Protein AF-A0A4U5M7N4-F1 (afdb_monomer_lite)

Foldseek 3Di:
DDPLLVVQLVLLCVVAPCAEPCNVVSLVSSLVSSFKDKQPDPRDPCVSWADPVVVVVSVVCVVVVVCVVPIDIDGTPDDDRDDSVRSVVVCCVVDVRVVRRVVNVVVVVVVCCVVVVPDDDDDPPVVVVVVVVVVVCVVVVNDDPPVVVPVVVVVVVVVVPPPPPPDDDPPDPDDD

Sequence (176 aa):
MGVNSELRLQCLLAKFKPAGIFAKIAYFGIRDGMNVITEGEDHSSYAYFLSPEDYATFLERQKTGEAASNPRTYSPSYKIRPNIEMIRAKLETYYNLELVHEREMKSQRQIIEQKWGGKRWELPEKYKKRIEEMEKVEKLGGGDRSVFQEEEREDQQRHEEPEQKKMKPNEDANEA

Radius of gyration: 26.24 Å; chains: 1; bounding box: 66×67×52 Å

InterPro domains:
  IPR012423 Chromatin modification-related protein Eaf7/MRGBP [PF07904] (6-115)

pLDDT: mean 76.24, std 14.9, range [39.91, 92.31]

Structure (mmCIF, N/CA/C/O backbone):
data_AF-A0A4U5M7N4-F1
#
_entry.id   AF-A0A4U5M7N4-F1
#
loop_
_atom_site.group_PDB
_atom_site.id
_atom_site.type_symbol
_atom_site.label_atom_id
_atom_site.label_alt_id
_atom_site.label_comp_id
_atom_site.label_asym_id
_atom_site.label_entity_id
_atom_site.label_seq_id
_atom_site.pdbx_PDB_ins_code
_atom_site.Cartn_x
_atom_site.Cartn_y
_atom_site.Cartn_z
_atom_site.occupancy
_atom_site.B_iso_or_equiv
_atom_site.auth_seq_id
_atom_site.auth_comp_id
_atom_site.auth_asym_id
_atom_site.auth_atom_id
_atom_site.pdbx_PDB_model_num
ATOM 1 N N . MET A 1 1 ? -9.773 -16.695 4.128 1.00 54.81 1 MET A N 1
ATOM 2 C CA . MET A 1 1 ? -9.630 -15.338 4.708 1.00 54.81 1 MET A CA 1
ATOM 3 C C . MET A 1 1 ? -10.961 -14.976 5.344 1.00 54.81 1 MET A C 1
ATOM 5 O O . MET A 1 1 ? -11.980 -15.336 4.772 1.00 54.81 1 MET A O 1
ATOM 9 N N . GLY A 1 2 ? -10.971 -14.368 6.531 1.00 63.88 2 GLY A N 1
ATOM 10 C CA . GLY A 1 2 ? -12.221 -13.906 7.149 1.00 63.88 2 GLY A CA 1
ATOM 11 C C . GLY A 1 2 ? -12.815 -12.722 6.376 1.00 63.88 2 GLY A C 1
ATOM 12 O O . GLY A 1 2 ? -12.076 -12.013 5.691 1.00 63.88 2 GLY A O 1
ATOM 13 N N . VAL A 1 3 ? -14.124 -12.488 6.503 1.00 73.69 3 VAL A N 1
ATOM 14 C CA . VAL A 1 3 ? -14.856 -11.432 5.770 1.00 73.69 3 VAL A CA 1
ATOM 15 C C . VAL A 1 3 ? -14.193 -10.055 5.940 1.00 73.69 3 VAL A C 1
ATOM 17 O O . VAL A 1 3 ? -13.957 -9.353 4.960 1.00 73.69 3 VAL A O 1
ATOM 20 N N . ASN A 1 4 ? -13.754 -9.723 7.158 1.00 80.62 4 ASN A N 1
ATOM 21 C CA . ASN A 1 4 ? -13.118 -8.433 7.454 1.00 80.62 4 ASN A CA 1
ATOM 22 C C . ASN A 1 4 ? -11.717 -8.295 6.833 1.00 80.62 4 ASN A C 1
ATOM 24 O O . ASN A 1 4 ? -11.346 -7.212 6.391 1.00 80.62 4 ASN A O 1
ATOM 28 N N . SER A 1 5 ? -10.941 -9.386 6.757 1.00 84.06 5 SER A N 1
ATOM 29 C CA . SER A 1 5 ? -9.622 -9.353 6.101 1.00 84.06 5 SER A CA 1
ATOM 30 C C . SER A 1 5 ? -9.735 -9.168 4.587 1.00 84.06 5 SER A C 1
ATOM 32 O O . SER A 1 5 ? -8.873 -8.540 3.982 1.00 84.06 5 SER A O 1
ATOM 34 N N . GLU A 1 6 ? -10.810 -9.671 3.977 1.00 87.31 6 GLU A N 1
A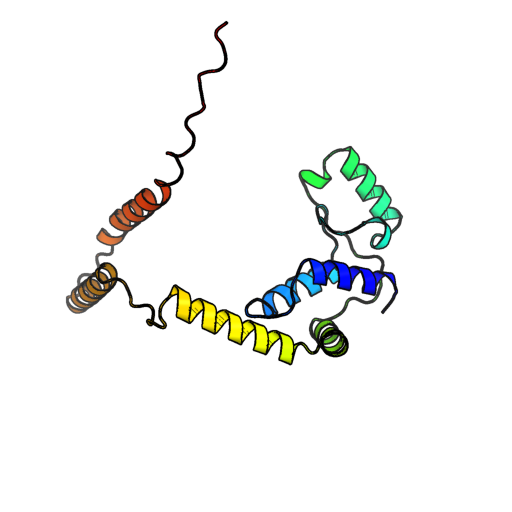TOM 35 C CA . GLU A 1 6 ? -11.035 -9.501 2.542 1.00 87.31 6 GLU A CA 1
ATOM 36 C C . GLU A 1 6 ? -11.435 -8.073 2.189 1.00 87.31 6 GLU A C 1
ATOM 38 O O . GLU A 1 6 ? -10.864 -7.478 1.278 1.00 87.31 6 GLU A O 1
ATOM 43 N N . LEU A 1 7 ? -12.373 -7.508 2.954 1.00 87.94 7 LEU A N 1
ATOM 44 C CA . LEU A 1 7 ? -12.796 -6.122 2.789 1.00 87.94 7 LEU A CA 1
ATOM 45 C C . LEU A 1 7 ? -11.601 -5.171 2.920 1.00 87.94 7 LEU A C 1
ATOM 47 O O . LEU A 1 7 ? -11.415 -4.279 2.097 1.00 87.94 7 LEU A O 1
ATOM 51 N N . ARG A 1 8 ? -10.742 -5.410 3.917 1.00 87.62 8 ARG A N 1
ATOM 52 C CA . ARG A 1 8 ? -9.524 -4.624 4.119 1.00 87.62 8 ARG A CA 1
ATOM 53 C C . ARG A 1 8 ? -8.585 -4.700 2.918 1.00 87.62 8 ARG A C 1
ATOM 55 O O . ARG A 1 8 ? -8.085 -3.666 2.480 1.00 87.62 8 ARG A O 1
ATOM 62 N N . LEU A 1 9 ? -8.362 -5.900 2.380 1.00 89.06 9 LEU A N 1
ATOM 63 C CA . LEU A 1 9 ? -7.533 -6.081 1.193 1.00 89.06 9 LEU A CA 1
ATOM 64 C C . LEU A 1 9 ? -8.099 -5.277 0.015 1.00 89.06 9 LEU A C 1
ATOM 66 O O . LEU A 1 9 ? -7.347 -4.578 -0.652 1.00 89.06 9 LEU A O 1
ATOM 70 N N . GLN A 1 10 ? -9.415 -5.299 -0.199 1.00 88.00 10 GLN A N 1
ATOM 71 C CA . GLN A 1 10 ? -10.065 -4.516 -1.256 1.00 88.00 10 GLN A CA 1
ATOM 72 C C . GLN A 1 10 ? -9.906 -2.999 -1.060 1.00 88.00 10 GLN A C 1
ATOM 74 O O . GLN A 1 10 ? -9.554 -2.306 -2.014 1.00 88.00 10 GLN A O 1
ATOM 79 N N . CYS A 1 11 ? -10.072 -2.483 0.164 1.00 88.25 11 CYS A N 1
ATOM 80 C CA . CYS A 1 11 ? -9.810 -1.072 0.481 1.00 88.25 11 CYS A CA 1
ATOM 81 C C . CYS A 1 11 ? -8.361 -0.675 0.154 1.00 88.25 11 CYS A C 1
ATOM 83 O O . CYS A 1 11 ? -8.111 0.375 -0.440 1.00 88.25 11 CYS A O 1
ATOM 85 N N . LEU A 1 12 ? -7.395 -1.530 0.502 1.00 88.75 12 LEU A N 1
ATOM 86 C CA . LEU A 1 12 ? -5.981 -1.276 0.228 1.00 88.75 12 LEU A CA 1
ATOM 87 C C . LEU A 1 12 ? -5.652 -1.362 -1.262 1.00 88.75 12 LEU A C 1
ATOM 89 O O . LEU A 1 12 ? -4.805 -0.606 -1.717 1.00 88.75 12 LEU A O 1
ATOM 93 N N . LEU A 1 13 ? -6.329 -2.215 -2.030 1.00 88.56 13 LEU A N 1
ATOM 94 C CA . LEU A 1 13 ? -6.163 -2.288 -3.486 1.00 8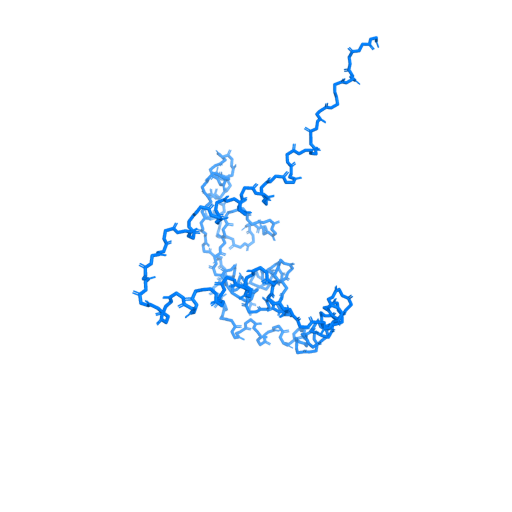8.56 13 LEU A CA 1
ATOM 95 C C . LEU A 1 13 ? -6.729 -1.067 -4.214 1.00 88.56 13 LEU A C 1
ATOM 97 O O . LEU A 1 13 ? -6.206 -0.683 -5.257 1.00 88.56 13 LEU A O 1
ATOM 101 N N . ALA A 1 14 ? -7.778 -0.446 -3.670 1.00 85.69 14 ALA A N 1
ATOM 102 C CA . ALA A 1 14 ? -8.285 0.820 -4.192 1.00 85.69 14 ALA A CA 1
ATOM 103 C C . ALA A 1 14 ? -7.272 1.960 -3.982 1.00 85.69 14 ALA A C 1
ATOM 105 O O . ALA A 1 14 ? -7.115 2.811 -4.855 1.00 85.69 14 ALA A O 1
ATOM 106 N N . LYS A 1 15 ? -6.548 1.948 -2.852 1.00 85.94 15 LYS A N 1
ATOM 107 C CA . LYS A 1 15 ? -5.493 2.925 -2.540 1.00 85.94 15 LYS A CA 1
ATOM 108 C C . LYS A 1 15 ? -4.193 2.653 -3.299 1.00 85.94 15 LYS A C 1
ATOM 110 O O . LYS A 1 15 ? -3.566 3.566 -3.830 1.00 85.94 15 LYS A O 1
ATOM 115 N N . PHE A 1 16 ? -3.770 1.396 -3.326 1.00 86.94 16 PHE A N 1
ATOM 116 C CA . PHE A 1 16 ? -2.507 0.951 -3.892 1.00 86.94 16 PHE A CA 1
ATOM 117 C C . PHE A 1 16 ? -2.775 0.083 -5.111 1.00 86.94 16 PHE A C 1
ATOM 119 O O . PHE A 1 16 ? -3.233 -1.050 -4.997 1.00 86.94 16 PHE A O 1
ATOM 126 N N . LYS A 1 17 ? -2.424 0.596 -6.288 1.00 84.69 17 LYS A N 1
ATOM 127 C CA . LYS A 1 17 ? -2.525 -0.149 -7.540 1.00 84.69 17 LYS A CA 1
ATOM 128 C C . LYS A 1 17 ? -1.378 -1.172 -7.638 1.00 84.69 17 LYS A C 1
ATOM 130 O O . LYS A 1 17 ? -0.231 -0.761 -7.812 1.00 84.69 17 LYS A O 1
ATOM 135 N N . PRO A 1 18 ? -1.639 -2.493 -7.582 1.00 82.88 18 PRO A N 1
ATOM 136 C CA . PRO A 1 18 ? -0.592 -3.524 -7.535 1.00 82.88 18 PRO A CA 1
ATOM 137 C C . PRO A 1 18 ? -0.019 -3.882 -8.925 1.00 82.88 18 PRO A C 1
ATOM 139 O O . PRO A 1 18 ? 0.476 -4.991 -9.128 1.00 82.88 18 PRO A O 1
ATOM 142 N N . ALA A 1 19 ? -0.100 -2.964 -9.894 1.00 83.31 19 ALA A N 1
ATOM 143 C CA . ALA A 1 19 ? 0.314 -3.155 -11.284 1.00 83.31 19 ALA A CA 1
ATOM 144 C C . ALA A 1 19 ? 1.218 -2.005 -11.774 1.00 83.31 19 ALA A C 1
ATOM 146 O O . ALA A 1 19 ? 1.323 -0.958 -11.132 1.00 83.31 19 ALA A O 1
ATOM 147 N N . GLY A 1 20 ? 1.916 -2.237 -12.890 1.00 79.69 20 GLY A N 1
ATOM 148 C CA . GLY A 1 20 ? 2.837 -1.268 -13.495 1.00 79.69 20 GLY A CA 1
ATOM 149 C C . GLY A 1 20 ? 4.201 -1.146 -12.798 1.00 79.69 20 GLY A C 1
ATOM 150 O O . GLY A 1 20 ? 4.635 -2.046 -12.076 1.00 79.69 20 GLY A O 1
ATOM 151 N N . ILE A 1 21 ? 4.900 -0.027 -13.032 1.00 78.94 21 ILE A N 1
ATOM 152 C CA . ILE A 1 21 ? 6.273 0.223 -12.534 1.00 78.94 21 ILE A CA 1
ATOM 153 C C . ILE A 1 21 ? 6.349 0.184 -11.003 1.00 78.94 21 ILE A C 1
ATOM 155 O O . ILE A 1 21 ? 7.299 -0.358 -10.438 1.00 78.94 21 ILE A O 1
ATOM 159 N N . PHE A 1 22 ? 5.339 0.725 -10.321 1.00 81.62 22 PHE A N 1
ATOM 160 C CA . PHE A 1 22 ? 5.328 0.839 -8.861 1.00 81.62 22 PHE A CA 1
ATOM 161 C C . PHE A 1 22 ? 4.725 -0.377 -8.153 1.00 81.62 22 PHE A C 1
ATOM 163 O O . PHE A 1 22 ? 4.560 -0.343 -6.934 1.00 81.62 22 PHE A O 1
ATOM 170 N N . ALA A 1 23 ? 4.454 -1.469 -8.878 1.00 84.25 23 ALA A N 1
ATOM 171 C CA . ALA A 1 23 ? 3.810 -2.658 -8.326 1.00 84.25 23 ALA A CA 1
ATOM 172 C C . ALA A 1 23 ? 4.514 -3.165 -7.057 1.00 84.25 23 ALA A C 1
ATOM 174 O O . ALA A 1 23 ? 3.865 -3.396 -6.044 1.00 84.25 23 ALA A O 1
ATOM 175 N N . LYS A 1 24 ? 5.851 -3.266 -7.065 1.00 85.62 24 LYS A N 1
ATOM 176 C CA . LYS A 1 24 ? 6.622 -3.746 -5.902 1.00 85.62 24 LYS A CA 1
ATOM 177 C C . LYS A 1 24 ? 6.425 -2.876 -4.657 1.00 85.62 24 LYS A C 1
ATOM 179 O O . LYS A 1 24 ? 6.247 -3.414 -3.572 1.00 85.62 24 LYS A O 1
ATOM 184 N N . ILE A 1 25 ? 6.424 -1.552 -4.815 1.00 88.19 25 ILE A N 1
ATOM 185 C CA . ILE A 1 25 ? 6.214 -0.609 -3.705 1.00 88.19 25 ILE A CA 1
ATOM 186 C C . ILE A 1 25 ? 4.769 -0.703 -3.208 1.00 88.19 25 ILE A C 1
ATOM 188 O O . ILE A 1 25 ? 4.533 -0.749 -2.003 1.00 88.19 25 ILE A O 1
ATOM 192 N N . ALA A 1 26 ? 3.812 -0.824 -4.131 1.00 88.81 26 ALA A N 1
ATOM 193 C CA . ALA A 1 26 ? 2.410 -1.035 -3.793 1.00 88.81 26 ALA A CA 1
ATOM 194 C C . ALA A 1 26 ? 2.207 -2.315 -2.962 1.00 88.81 26 ALA A C 1
ATOM 196 O O . ALA A 1 26 ? 1.481 -2.282 -1.973 1.00 88.81 26 ALA A O 1
ATOM 197 N N . TYR A 1 27 ? 2.895 -3.418 -3.285 1.00 89.94 27 TYR A N 1
ATOM 198 C CA . TYR A 1 27 ? 2.825 -4.652 -2.492 1.00 89.94 27 TYR A CA 1
ATOM 199 C C . TYR A 1 27 ? 3.306 -4.477 -1.050 1.00 89.94 27 TYR A C 1
ATOM 201 O O . TYR A 1 27 ? 2.683 -5.033 -0.145 1.00 89.94 27 TYR A O 1
ATOM 209 N N . PHE A 1 28 ? 4.375 -3.707 -0.821 1.00 90.44 28 PHE A N 1
ATOM 210 C CA . PHE A 1 28 ? 4.821 -3.392 0.538 1.00 90.44 28 PHE A CA 1
ATOM 211 C C . PHE A 1 28 ? 3.760 -2.590 1.294 1.00 90.44 28 PHE A C 1
ATOM 213 O O . PHE A 1 28 ? 3.370 -2.992 2.387 1.00 90.44 28 PHE A O 1
ATOM 220 N N . GLY A 1 29 ? 3.203 -1.546 0.670 1.00 89.25 29 GLY A N 1
ATOM 221 C CA . GLY A 1 29 ? 2.132 -0.744 1.270 1.00 89.25 29 GLY A CA 1
ATOM 222 C C . GLY A 1 29 ? 0.884 -1.563 1.618 1.00 89.25 29 GLY A C 1
ATOM 223 O O . GLY A 1 29 ? 0.325 -1.412 2.703 1.00 89.25 29 GLY A O 1
ATOM 224 N N . ILE A 1 30 ? 0.476 -2.488 0.742 1.00 90.81 30 ILE A N 1
ATOM 225 C CA . ILE A 1 30 ? -0.665 -3.379 0.999 1.00 90.81 30 ILE A CA 1
ATOM 226 C C . ILE A 1 30 ? -0.346 -4.347 2.141 1.00 90.81 30 ILE A C 1
ATOM 228 O O . ILE A 1 30 ? -1.164 -4.522 3.040 1.00 90.81 30 ILE A O 1
ATOM 232 N N . ARG A 1 31 ? 0.831 -4.983 2.129 1.00 92.31 31 ARG A N 1
ATOM 233 C CA . ARG A 1 31 ? 1.242 -5.917 3.185 1.00 92.31 31 ARG A CA 1
ATOM 234 C C . ARG A 1 31 ? 1.257 -5.226 4.547 1.00 92.31 31 ARG A C 1
ATOM 236 O O . ARG A 1 31 ? 0.708 -5.767 5.504 1.00 92.31 31 ARG A O 1
ATOM 243 N N . ASP A 1 32 ? 1.853 -4.045 4.632 1.00 90.75 32 ASP A N 1
ATOM 244 C CA . ASP A 1 32 ? 1.965 -3.318 5.893 1.00 90.75 32 ASP A CA 1
ATOM 245 C C . ASP A 1 32 ? 0.589 -2.824 6.362 1.00 90.75 32 ASP A C 1
ATOM 247 O O . ASP A 1 32 ? 0.232 -3.045 7.519 1.00 90.75 32 ASP A O 1
ATOM 251 N N . GLY A 1 33 ? -0.255 -2.317 5.455 1.00 89.00 33 GLY A N 1
ATOM 252 C CA . GLY A 1 33 ? -1.639 -1.928 5.761 1.00 89.00 33 GLY A CA 1
ATOM 253 C C . GLY A 1 33 ? -2.573 -3.093 6.131 1.00 89.00 33 GLY A C 1
ATOM 254 O O . GLY A 1 33 ? -3.615 -2.884 6.759 1.00 89.00 33 GLY A O 1
ATOM 255 N N . MET A 1 34 ? -2.223 -4.329 5.754 1.00 89.81 34 MET A N 1
ATOM 256 C CA . MET A 1 34 ? -2.890 -5.561 6.207 1.00 89.81 34 MET A CA 1
ATOM 257 C C . MET A 1 34 ? -2.389 -6.037 7.581 1.00 89.81 34 MET A C 1
ATOM 259 O O . MET A 1 34 ? -3.013 -6.887 8.218 1.00 89.81 34 MET A O 1
ATOM 263 N N . ASN A 1 35 ? -1.249 -5.535 8.049 1.00 89.69 35 ASN A N 1
ATOM 264 C CA . ASN A 1 35 ? -0.670 -5.934 9.330 1.00 89.69 35 ASN A CA 1
ATOM 265 C C . ASN A 1 35 ? -0.890 -4.896 10.424 1.00 89.69 35 ASN A C 1
ATOM 267 O O . ASN A 1 35 ? -0.952 -5.265 11.596 1.00 89.69 35 ASN A O 1
ATOM 271 N N . VAL A 1 36 ? -1.030 -3.631 10.038 1.00 89.81 36 VAL A N 1
ATOM 272 C CA . VAL A 1 36 ? -1.131 -2.487 10.936 1.00 89.81 36 VAL A CA 1
ATOM 273 C C . VAL A 1 36 ? -2.205 -1.534 10.422 1.00 89.81 36 VAL A C 1
ATOM 275 O O . VAL A 1 36 ? -2.337 -1.318 9.219 1.00 89.81 36 VAL A O 1
ATOM 278 N N . ILE A 1 37 ? -2.975 -0.963 11.346 1.00 88.50 37 ILE A N 1
ATOM 279 C CA . ILE A 1 37 ? -3.922 0.119 11.065 1.00 88.50 37 ILE A CA 1
ATOM 280 C C . ILE A 1 37 ? -3.396 1.373 11.745 1.00 88.50 37 ILE A C 1
ATOM 282 O O . ILE A 1 37 ? -3.261 1.406 12.966 1.00 88.50 37 ILE A O 1
ATOM 286 N N . THR A 1 38 ? -3.081 2.390 10.958 1.00 87.88 38 THR A N 1
ATOM 287 C CA . THR A 1 38 ? -2.635 3.697 11.450 1.00 87.88 38 THR A CA 1
ATOM 288 C C . THR A 1 38 ? -3.813 4.660 11.527 1.00 87.88 38 THR A C 1
ATOM 290 O O . THR A 1 38 ? -4.664 4.671 10.636 1.00 87.88 38 THR A O 1
ATOM 293 N N . GLU A 1 39 ? -3.857 5.487 12.570 1.00 86.31 39 GLU A N 1
ATOM 294 C CA . GLU A 1 39 ? -4.772 6.632 12.632 1.00 86.31 39 GLU A CA 1
ATOM 295 C C . GLU A 1 39 ? -4.501 7.588 11.456 1.00 86.31 39 GLU A C 1
ATOM 297 O O . GLU A 1 39 ? -3.349 7.821 11.094 1.00 86.31 39 GLU A O 1
ATOM 302 N N . GLY A 1 40 ? -5.562 8.117 10.840 1.00 80.25 40 GLY A N 1
ATOM 303 C CA . GLY A 1 40 ? -5.460 9.005 9.674 1.00 80.25 40 GLY A CA 1
ATOM 304 C C . GLY A 1 40 ? -5.495 8.304 8.309 1.00 80.25 40 GLY A C 1
ATOM 305 O O . GLY A 1 40 ? -5.223 8.933 7.294 1.00 80.25 40 GLY A O 1
ATOM 306 N N . GLU A 1 41 ? -5.837 7.014 8.234 1.00 78.81 41 GLU A N 1
ATOM 307 C CA . GLU A 1 41 ? -6.159 6.378 6.952 1.00 78.81 41 GLU A CA 1
ATOM 308 C C . GLU A 1 41 ? -7.527 6.821 6.401 1.00 78.81 41 GLU A C 1
ATOM 310 O O . GLU A 1 41 ? -8.560 6.611 7.037 1.00 78.81 41 GLU A O 1
ATOM 315 N N . ASP A 1 42 ? -7.536 7.329 5.165 1.00 67.62 42 ASP A N 1
ATOM 316 C CA . ASP A 1 42 ? -8.707 7.928 4.499 1.00 67.62 42 ASP A CA 1
ATOM 317 C C . ASP A 1 42 ? -9.806 6.945 4.038 1.00 67.62 42 ASP A C 1
ATOM 319 O O . ASP A 1 42 ? -10.872 7.368 3.588 1.00 67.62 42 ASP A O 1
ATOM 323 N N . HIS A 1 43 ? -9.578 5.626 4.089 1.00 60.03 43 HIS A N 1
ATOM 324 C CA . HIS A 1 43 ? -10.439 4.635 3.406 1.00 60.03 43 HIS A CA 1
ATOM 325 C C . HIS A 1 43 ? -10.892 3.471 4.291 1.00 60.03 43 HIS A C 1
ATOM 327 O O . HIS A 1 43 ? -11.291 2.411 3.802 1.00 60.03 43 HIS A O 1
ATOM 333 N N . SER A 1 44 ? -10.830 3.665 5.605 1.00 61.97 44 SER A N 1
ATOM 334 C CA . SER A 1 44 ? -10.926 2.581 6.571 1.00 61.97 44 SER A CA 1
ATOM 335 C C . SER A 1 44 ? -11.946 2.927 7.642 1.00 61.97 44 SER A C 1
ATOM 337 O O . SER A 1 44 ? -11.678 3.712 8.545 1.00 61.97 44 SER A O 1
ATOM 339 N N . SER A 1 45 ? -13.123 2.309 7.591 1.00 75.25 45 SER A N 1
ATOM 340 C CA . SER A 1 45 ? -14.033 2.331 8.735 1.00 75.25 45 SER A CA 1
ATOM 341 C C . SER A 1 45 ? -13.417 1.500 9.868 1.00 75.25 45 SER A C 1
ATOM 343 O O . SER A 1 45 ? -13.545 0.275 9.892 1.00 75.25 45 SER A O 1
ATOM 345 N N . TYR A 1 46 ? -12.729 2.174 10.798 1.00 83.25 46 TYR A N 1
ATOM 346 C CA . TYR A 1 46 ? -11.990 1.568 11.917 1.00 83.25 46 TYR A CA 1
ATOM 347 C C . TYR A 1 46 ? -12.824 0.560 12.724 1.00 83.25 46 TYR A C 1
ATOM 349 O O . TYR A 1 46 ? -12.289 -0.449 13.176 1.00 83.25 46 TYR A O 1
ATOM 357 N N . ALA A 1 47 ? -14.142 0.768 12.812 1.00 84.12 47 ALA A N 1
ATOM 358 C CA . ALA A 1 47 ? -15.086 -0.122 13.488 1.00 84.12 47 ALA A CA 1
ATOM 359 C C . ALA A 1 47 ? -15.061 -1.580 12.983 1.00 84.12 47 ALA A C 1
ATOM 361 O O . ALA A 1 47 ? -15.301 -2.499 13.759 1.00 84.12 47 ALA A O 1
ATOM 362 N N . TYR A 1 48 ? -14.766 -1.819 11.699 1.00 84.12 48 TYR A N 1
ATOM 363 C CA . TYR A 1 48 ? -14.736 -3.182 11.145 1.00 84.12 48 TYR A CA 1
ATOM 364 C C . TYR A 1 48 ? -13.417 -3.914 11.398 1.00 84.12 48 TYR A C 1
ATOM 366 O O . TYR A 1 48 ? -13.356 -5.145 11.311 1.00 84.12 48 TYR A O 1
ATOM 374 N N . PHE A 1 49 ? -12.347 -3.166 11.661 1.00 87.06 49 PHE A N 1
ATOM 375 C CA . PHE A 1 49 ? -10.989 -3.700 11.656 1.00 87.06 49 PHE A CA 1
ATOM 376 C C . PHE A 1 49 ? -10.301 -3.628 13.013 1.00 87.06 49 PHE A C 1
ATOM 378 O O . PHE A 1 49 ? -9.334 -4.355 13.208 1.00 87.06 49 PHE A O 1
ATOM 385 N N . LEU A 1 50 ? -10.776 -2.800 13.940 1.00 88.94 50 LEU A N 1
ATOM 386 C CA . LEU A 1 50 ? -10.263 -2.735 15.305 1.00 88.94 50 LEU A CA 1
ATOM 387 C C . LEU A 1 50 ? -11.027 -3.679 16.235 1.00 88.94 50 LEU A C 1
ATOM 389 O O . LEU A 1 50 ? -12.140 -4.118 15.939 1.00 88.94 50 LEU A O 1
ATOM 393 N N . SER A 1 51 ? -10.402 -4.014 17.363 1.00 89.12 51 SER A N 1
ATOM 394 C CA . SER A 1 51 ? -11.123 -4.607 18.487 1.00 89.12 51 SER A CA 1
ATOM 395 C C . SER A 1 51 ? -12.088 -3.566 19.088 1.00 89.12 51 SER A C 1
ATOM 397 O O . SER A 1 51 ? -11.860 -2.365 18.923 1.00 89.12 51 SER A O 1
ATOM 399 N N . PRO A 1 52 ? -13.157 -3.973 19.796 1.00 89.69 52 PRO A N 1
ATOM 400 C CA . PRO A 1 52 ? -14.059 -3.021 20.451 1.00 89.69 52 PRO A CA 1
ATOM 401 C C . PRO A 1 52 ? -13.340 -2.087 21.440 1.00 89.69 52 PRO A C 1
ATOM 403 O O . PRO A 1 52 ? -13.684 -0.912 21.541 1.00 89.69 52 PRO A O 1
ATOM 406 N N . GLU A 1 53 ? -12.316 -2.597 22.127 1.00 90.12 53 GLU A N 1
ATOM 407 C CA . GLU A 1 53 ? -11.496 -1.862 23.100 1.00 90.12 53 GLU A CA 1
ATOM 408 C C . GLU A 1 53 ? -10.608 -0.809 22.415 1.00 90.12 53 GLU A C 1
ATOM 410 O O . GLU A 1 53 ? -10.593 0.364 22.803 1.00 90.12 53 GLU A O 1
ATOM 415 N N . ASP A 1 54 ? -9.917 -1.201 21.340 1.00 89.75 54 ASP A N 1
ATOM 416 C CA . ASP A 1 54 ? -9.094 -0.284 20.545 1.00 89.75 54 ASP A CA 1
ATOM 417 C C . ASP A 1 54 ? -9.957 0.758 19.829 1.00 89.75 54 ASP A C 1
ATOM 419 O O . ASP A 1 54 ? -9.570 1.919 19.721 1.00 89.75 54 ASP A O 1
ATOM 423 N N . TYR A 1 55 ? -11.151 0.370 19.374 1.00 90.31 55 TYR A N 1
ATOM 424 C CA . TYR A 1 55 ? -12.088 1.283 18.732 1.00 90.31 55 TYR A CA 1
ATOM 425 C C . TYR A 1 55 ? -12.619 2.342 19.705 1.00 90.31 55 TYR A C 1
ATOM 427 O O . TYR A 1 55 ? -12.684 3.517 19.347 1.00 90.31 55 TYR A O 1
ATOM 435 N N . ALA A 1 56 ? -12.936 1.963 20.947 1.00 89.75 56 ALA A N 1
ATOM 436 C CA . ALA A 1 56 ? -13.303 2.925 21.985 1.00 89.75 56 ALA A CA 1
ATOM 437 C C . ALA A 1 56 ? -12.156 3.912 22.258 1.00 89.75 56 ALA A C 1
ATOM 439 O O . ALA A 1 56 ? -12.376 5.120 22.315 1.00 89.75 56 ALA A O 1
ATOM 440 N N . THR A 1 57 ? -10.920 3.408 22.332 1.00 90.12 57 THR A N 1
ATOM 441 C CA . THR A 1 57 ? -9.721 4.241 22.511 1.00 90.12 57 THR A CA 1
ATOM 442 C C . THR A 1 57 ? -9.521 5.211 21.343 1.00 90.12 57 THR A C 1
ATOM 444 O O . THR A 1 57 ? -9.230 6.387 21.555 1.00 90.12 57 THR A O 1
ATOM 447 N N . PHE A 1 58 ? -9.714 4.740 20.110 1.00 88.06 58 PHE A N 1
ATOM 448 C CA . PHE A 1 58 ? -9.648 5.565 18.907 1.00 88.06 58 PHE A CA 1
ATOM 449 C C . PHE A 1 58 ? -10.695 6.687 18.923 1.00 88.06 58 PHE A C 1
ATOM 451 O O . PHE A 1 58 ? -10.363 7.834 18.634 1.00 88.06 58 PHE A O 1
ATOM 458 N N . LEU A 1 59 ? -11.943 6.387 19.299 1.00 88.56 59 LEU A N 1
ATOM 459 C CA . LEU A 1 59 ? -13.007 7.392 19.384 1.00 88.56 59 LEU A CA 1
ATOM 460 C C . LEU A 1 59 ? -12.698 8.478 20.418 1.00 88.56 59 LEU A C 1
ATOM 462 O O . LEU A 1 59 ? -12.929 9.656 20.149 1.00 88.56 59 LEU A O 1
ATOM 466 N N . GLU A 1 60 ? -12.159 8.106 21.578 1.00 90.25 60 GLU A N 1
ATOM 467 C CA . GLU A 1 60 ? -11.736 9.081 22.588 1.00 90.25 60 GLU A CA 1
ATOM 468 C C . GLU A 1 60 ? -10.611 9.979 22.055 1.00 90.25 60 GLU A C 1
ATOM 470 O O . GLU A 1 60 ? -10.719 11.201 22.129 1.00 90.25 60 GLU A O 1
ATOM 475 N N . ARG A 1 61 ? -9.595 9.398 21.402 1.00 88.62 61 ARG A N 1
ATOM 476 C CA . ARG A 1 61 ? -8.478 10.142 20.783 1.00 88.62 61 ARG A CA 1
ATOM 477 C C . ARG A 1 61 ? -8.910 11.038 19.626 1.00 88.62 61 ARG A C 1
ATOM 479 O O . ARG A 1 61 ? -8.301 12.082 19.385 1.00 88.62 61 ARG A O 1
ATOM 486 N N . GLN A 1 62 ? -9.946 10.636 18.895 1.00 86.19 62 GLN A N 1
ATOM 487 C CA . GLN A 1 62 ? -10.525 11.443 17.829 1.00 86.19 62 GLN A CA 1
ATOM 488 C C . GLN A 1 62 ? -11.224 12.682 18.401 1.00 86.19 62 GLN A C 1
ATOM 490 O O . GLN A 1 62 ? -11.079 13.766 17.841 1.00 86.19 62 GLN A O 1
ATOM 495 N N . LYS A 1 63 ? -11.929 12.550 19.534 1.00 86.94 63 LYS A N 1
ATOM 496 C CA . LYS A 1 63 ? -12.576 13.682 20.220 1.00 86.94 63 LYS A CA 1
ATOM 497 C C . LYS A 1 63 ? -11.562 14.670 20.796 1.00 86.94 63 LYS A C 1
ATOM 499 O O . LYS A 1 63 ? -11.778 15.872 20.691 1.00 86.94 63 LYS A O 1
ATOM 504 N N . THR A 1 64 ? -10.469 14.188 21.391 1.00 87.00 64 THR A N 1
ATOM 505 C CA . THR A 1 64 ? -9.402 15.051 21.936 1.00 87.00 64 THR A CA 1
ATOM 506 C C . THR A 1 64 ? -8.493 15.656 20.867 1.00 87.00 64 THR A C 1
ATOM 508 O O . THR A 1 64 ? -7.689 16.527 21.183 1.00 87.00 64 THR A O 1
ATOM 511 N N . GLY A 1 65 ? -8.596 15.224 19.606 1.00 82.12 65 GLY A N 1
ATOM 512 C CA . GLY A 1 65 ? -7.739 15.699 18.515 1.00 82.12 65 GLY A CA 1
ATOM 513 C C . GLY A 1 65 ? -6.315 15.128 18.538 1.00 82.12 65 GLY A C 1
ATOM 514 O O . GLY A 1 65 ? -5.518 15.423 17.646 1.00 82.12 65 GLY A O 1
ATOM 515 N N . GLU A 1 66 ? -5.992 14.257 19.499 1.00 83.50 66 GLU A N 1
ATOM 516 C CA . GLU A 1 66 ? -4.689 13.590 19.588 1.00 83.50 66 GLU A CA 1
ATOM 517 C C . GLU A 1 66 ? -4.406 12.714 18.368 1.00 83.50 66 GLU A C 1
ATOM 519 O O . GLU A 1 66 ? -3.259 12.620 17.939 1.00 83.50 66 GLU A O 1
ATOM 524 N N . ALA A 1 67 ? -5.445 12.119 17.774 1.00 79.31 67 ALA A N 1
ATOM 525 C CA . ALA A 1 67 ? -5.310 11.273 16.589 1.00 79.31 67 ALA A CA 1
ATOM 526 C C . ALA A 1 67 ? -4.733 12.022 15.370 1.00 79.31 67 ALA A C 1
ATOM 528 O O . ALA A 1 67 ? -4.089 11.407 14.524 1.00 79.31 67 ALA A O 1
ATOM 529 N N . ALA A 1 68 ? -4.943 13.342 15.280 1.00 79.31 68 ALA A N 1
ATOM 530 C CA . ALA A 1 68 ? -4.395 14.169 14.204 1.00 79.31 68 ALA A CA 1
ATOM 531 C C . ALA A 1 68 ? -2.964 14.648 14.501 1.00 79.31 68 ALA A C 1
ATOM 533 O O . ALA A 1 68 ? -2.157 14.784 13.586 1.00 79.31 68 ALA A O 1
ATOM 534 N N . SER A 1 69 ? -2.644 14.901 15.775 1.00 81.69 69 SER A N 1
ATOM 535 C CA . SER A 1 69 ? -1.331 15.416 16.180 1.00 81.69 69 SER A CA 1
ATOM 536 C C . SER A 1 69 ? -0.287 14.315 16.381 1.00 81.69 69 SER A C 1
ATOM 538 O O . SER A 1 69 ? 0.889 14.546 16.107 1.00 81.69 69 SER A O 1
ATOM 540 N N . ASN A 1 70 ? -0.691 13.142 16.870 1.00 85.81 70 ASN A N 1
ATOM 541 C CA . ASN A 1 70 ? 0.195 12.014 17.137 1.00 85.81 70 ASN A CA 1
ATOM 542 C C . ASN A 1 70 ? -0.510 10.687 16.795 1.00 85.81 70 ASN A C 1
ATOM 544 O O . ASN A 1 70 ? -1.120 10.068 17.678 1.00 85.81 70 ASN A O 1
ATOM 548 N N . PRO A 1 71 ? -0.458 10.252 15.523 1.00 84.94 71 PRO A N 1
ATOM 549 C CA . PRO A 1 71 ? -1.196 9.088 15.061 1.00 84.94 71 PRO A CA 1
ATOM 550 C C . PRO A 1 71 ? -0.649 7.798 15.679 1.00 84.94 71 PRO A C 1
ATOM 552 O O . PRO A 1 71 ? 0.540 7.483 15.595 1.00 84.94 71 PRO A O 1
ATOM 555 N N . ARG A 1 72 ? -1.544 7.017 16.282 1.00 87.88 72 ARG A N 1
ATOM 556 C CA . ARG A 1 72 ? -1.239 5.702 16.846 1.00 87.88 72 ARG A CA 1
ATOM 557 C C . ARG A 1 72 ? -1.394 4.595 15.805 1.00 87.88 72 ARG A C 1
ATOM 559 O O . ARG A 1 72 ? -2.144 4.707 14.836 1.00 87.88 72 ARG A O 1
ATOM 566 N N . THR A 1 73 ? -0.697 3.490 16.040 1.00 90.00 73 THR A N 1
ATOM 567 C CA . THR A 1 73 ? -0.854 2.247 15.289 1.00 90.00 73 THR A CA 1
ATOM 568 C C . THR A 1 73 ? -1.571 1.185 16.120 1.00 90.00 73 THR A C 1
ATOM 570 O O . THR A 1 73 ? -1.307 1.013 17.312 1.00 90.00 73 THR A O 1
ATOM 573 N N . TYR A 1 74 ? -2.485 0.464 15.478 1.00 89.62 74 TYR A N 1
ATOM 574 C CA . TYR A 1 74 ? -3.273 -0.610 16.068 1.00 89.62 74 TYR A CA 1
ATOM 575 C C . TYR A 1 74 ? -3.053 -1.923 15.326 1.00 89.62 74 TYR A C 1
ATOM 577 O O . TYR A 1 74 ? -2.760 -1.956 14.125 1.00 89.62 74 TYR A O 1
ATOM 585 N N . SER A 1 75 ? -3.256 -3.021 16.049 1.00 88.88 75 SER A N 1
ATOM 586 C CA . SER A 1 75 ? -3.307 -4.353 15.457 1.00 88.88 75 SER A CA 1
ATOM 587 C C . SER A 1 75 ? -4.719 -4.641 14.935 1.00 88.88 75 SER A C 1
ATOM 589 O O . SER A 1 75 ? -5.677 -4.527 15.696 1.00 88.88 75 SER A O 1
ATOM 591 N N . PRO A 1 76 ? -4.883 -5.062 13.669 1.00 89.00 76 PRO A N 1
ATOM 592 C CA . PRO A 1 76 ? -6.191 -5.451 13.159 1.00 89.00 76 PRO A CA 1
ATOM 593 C C . PRO A 1 76 ? -6.790 -6.655 13.895 1.00 89.00 76 PRO A C 1
ATOM 595 O O . PRO A 1 76 ? -6.069 -7.585 14.261 1.00 89.00 76 PRO A O 1
ATOM 598 N N . SER A 1 77 ? -8.116 -6.694 14.000 1.00 88.88 77 SER A N 1
ATOM 599 C CA . SER A 1 77 ? -8.903 -7.730 14.679 1.00 88.88 77 SER A CA 1
ATOM 600 C C . SER A 1 77 ? -8.849 -9.101 13.998 1.00 88.88 77 SER A C 1
ATOM 602 O O . SER A 1 77 ? -9.017 -10.136 14.644 1.00 88.88 77 SER A O 1
ATOM 604 N N . TYR A 1 78 ? -8.601 -9.146 12.686 1.00 87.50 78 TYR A N 1
ATOM 605 C CA . TYR A 1 78 ? -8.479 -10.406 11.958 1.00 87.50 78 TYR A CA 1
ATOM 606 C C . TYR A 1 78 ? -7.142 -11.104 12.252 1.00 87.50 78 TYR A C 1
ATOM 608 O O . TYR A 1 78 ? -6.082 -10.480 12.260 1.00 87.50 78 TYR A O 1
ATOM 616 N N . LYS A 1 79 ? -7.194 -12.432 12.439 1.00 83.25 79 LYS A N 1
ATOM 617 C CA . LYS A 1 79 ? -6.025 -13.270 12.776 1.00 83.25 79 LYS A CA 1
ATOM 618 C C . LYS A 1 79 ? -5.048 -13.485 11.621 1.00 83.25 79 LYS A C 1
ATOM 620 O O . LYS A 1 79 ? -3.854 -13.633 11.852 1.00 83.25 79 LYS A O 1
ATOM 625 N N . ILE A 1 80 ? -5.545 -13.576 10.387 1.00 83.00 80 ILE A N 1
ATOM 626 C CA . ILE A 1 80 ? -4.705 -13.935 9.238 1.00 83.00 80 ILE A CA 1
ATOM 627 C C . ILE A 1 80 ? -3.999 -12.682 8.727 1.00 83.00 80 ILE A C 1
ATOM 629 O O . ILE A 1 80 ? -4.642 -11.776 8.205 1.00 83.00 80 ILE A O 1
ATOM 633 N N . ARG A 1 81 ? -2.674 -12.671 8.858 1.00 85.00 81 ARG A N 1
ATOM 634 C CA . ARG A 1 81 ? -1.759 -11.619 8.404 1.00 85.00 81 ARG A CA 1
ATOM 635 C C . ARG A 1 81 ? -1.055 -12.118 7.134 1.00 85.00 81 ARG A C 1
ATOM 637 O O . ARG A 1 81 ? -0.160 -12.957 7.242 1.00 85.00 81 ARG A O 1
ATOM 644 N N . PRO A 1 82 ? -1.512 -11.739 5.928 1.00 86.62 82 PRO A N 1
ATOM 645 C CA . PRO A 1 82 ? -1.016 -12.347 4.701 1.00 86.62 82 PRO A CA 1
ATOM 646 C C . PRO A 1 82 ? 0.408 -11.880 4.370 1.00 86.62 82 PRO A C 1
ATOM 648 O O . PRO A 1 82 ? 0.757 -10.711 4.536 1.00 86.62 82 PRO A O 1
ATOM 651 N N . ASN A 1 83 ? 1.223 -12.801 3.851 1.00 90.12 83 ASN A N 1
ATOM 652 C CA . ASN A 1 83 ? 2.511 -12.458 3.250 1.00 90.12 83 ASN A CA 1
ATOM 653 C C . ASN A 1 83 ? 2.314 -11.898 1.827 1.00 90.12 83 ASN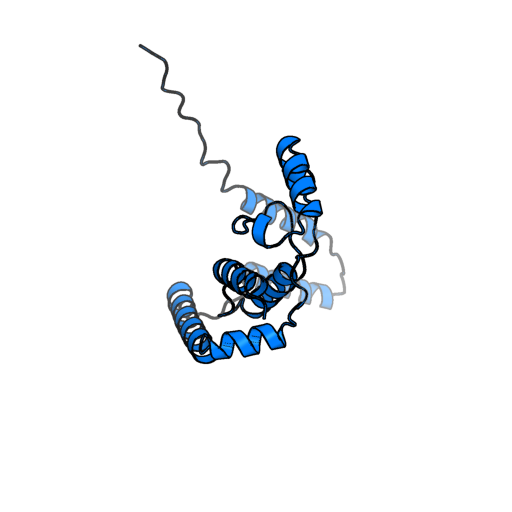 A C 1
ATOM 655 O O . ASN A 1 83 ? 1.273 -12.117 1.205 1.00 90.12 83 ASN A O 1
ATOM 659 N N . ILE A 1 84 ? 3.333 -11.231 1.282 1.00 89.81 84 ILE A N 1
ATOM 660 C CA . ILE A 1 84 ? 3.320 -10.673 -0.080 1.00 89.81 84 ILE A CA 1
ATOM 661 C C . ILE A 1 84 ? 2.980 -11.753 -1.114 1.00 89.81 84 ILE A C 1
ATOM 663 O O . ILE A 1 84 ? 2.163 -11.517 -1.997 1.00 89.81 84 ILE A O 1
ATOM 667 N N . GLU A 1 85 ? 3.540 -12.956 -0.975 1.00 90.38 85 GLU A N 1
ATOM 668 C CA . GLU A 1 85 ? 3.257 -14.080 -1.878 1.00 90.38 85 GLU A CA 1
ATOM 669 C C . GLU A 1 85 ? 1.788 -14.511 -1.834 1.00 90.38 85 GLU A C 1
ATOM 671 O O . GLU A 1 85 ? 1.187 -14.763 -2.874 1.00 90.38 85 GLU A O 1
ATOM 676 N N . MET A 1 86 ? 1.175 -14.518 -0.645 1.00 89.56 86 MET A N 1
ATOM 677 C CA . MET A 1 86 ? -0.247 -14.842 -0.493 1.00 89.56 86 MET A CA 1
ATOM 678 C C . MET A 1 86 ? -1.137 -13.772 -1.127 1.00 89.56 86 MET A C 1
ATOM 680 O O . MET A 1 86 ? -2.151 -14.099 -1.742 1.00 89.56 86 MET A O 1
ATOM 684 N N . ILE A 1 87 ? -0.763 -12.497 -0.977 1.00 89.75 87 ILE A N 1
ATOM 685 C CA . ILE A 1 87 ? -1.457 -11.372 -1.615 1.00 89.75 87 ILE A CA 1
ATOM 686 C C . ILE A 1 87 ? -1.348 -11.509 -3.134 1.00 89.75 87 ILE A C 1
ATOM 688 O O . ILE A 1 87 ? -2.359 -11.419 -3.824 1.00 89.75 87 ILE A O 1
ATOM 692 N N . ARG A 1 88 ? -0.147 -11.783 -3.653 1.00 89.12 88 ARG A N 1
ATOM 693 C CA . ARG A 1 88 ? 0.097 -11.952 -5.087 1.00 89.12 88 ARG A CA 1
ATOM 694 C C . ARG A 1 88 ? -0.702 -13.115 -5.668 1.00 89.12 88 ARG A C 1
ATOM 696 O O . ARG A 1 88 ? -1.449 -12.889 -6.609 1.00 89.12 88 ARG A O 1
ATOM 703 N N . ALA A 1 89 ? -0.608 -14.306 -5.078 1.00 89.94 89 ALA A N 1
ATOM 704 C CA . ALA A 1 89 ? -1.334 -15.489 -5.547 1.00 89.94 89 ALA A CA 1
ATOM 705 C C . ALA A 1 89 ? -2.852 -15.245 -5.589 1.00 89.94 89 ALA A C 1
ATOM 707 O O . ALA A 1 89 ? -3.553 -15.647 -6.518 1.00 89.94 89 ALA A O 1
ATOM 708 N N . LYS A 1 90 ? -3.368 -14.522 -4.591 1.00 88.56 90 LYS A N 1
ATOM 709 C CA . LYS A 1 90 ? -4.776 -14.149 -4.549 1.00 88.56 90 LYS A CA 1
ATOM 710 C C . LYS A 1 90 ? -5.151 -13.132 -5.623 1.00 88.56 90 LYS A C 1
ATOM 712 O O . LYS A 1 90 ? -6.173 -13.290 -6.284 1.00 88.56 90 LYS A O 1
ATOM 717 N N . LEU A 1 91 ? -4.333 -12.101 -5.806 1.00 87.25 91 LEU A N 1
ATOM 718 C CA . LEU A 1 91 ? -4.574 -11.098 -6.834 1.00 87.25 91 LEU A CA 1
ATOM 719 C C . LEU A 1 91 ? -4.486 -11.674 -8.233 1.00 87.25 91 LEU A C 1
ATOM 721 O O . LEU A 1 91 ? -5.282 -11.271 -9.061 1.00 87.25 91 LEU A O 1
ATOM 725 N N . GLU A 1 92 ? -3.595 -12.628 -8.468 1.00 87.25 92 GLU A N 1
ATOM 726 C CA . GLU A 1 92 ? -3.471 -13.354 -9.732 1.00 87.25 92 GLU A CA 1
ATOM 727 C C . GLU A 1 92 ? -4.724 -14.187 -10.049 1.00 87.25 92 GLU A C 1
ATOM 729 O O . GLU A 1 92 ? -5.103 -14.340 -11.207 1.00 87.25 92 GLU A O 1
ATOM 734 N N . THR A 1 93 ? -5.431 -14.647 -9.010 1.00 86.19 93 THR A N 1
ATOM 735 C CA . THR A 1 93 ? -6.731 -15.320 -9.156 1.00 86.19 93 THR A CA 1
ATOM 736 C C . THR A 1 93 ? -7.847 -14.340 -9.544 1.00 86.19 93 THR A C 1
ATOM 738 O O . THR A 1 93 ? -8.725 -14.680 -10.332 1.00 86.19 93 THR A O 1
ATOM 741 N N . TYR A 1 94 ? -7.848 -13.127 -8.981 1.00 83.50 94 TYR A N 1
ATOM 742 C CA . TYR A 1 94 ? -8.889 -12.116 -9.234 1.00 83.50 94 TYR A CA 1
ATOM 743 C C . TYR A 1 94 ? -8.665 -11.319 -10.512 1.00 83.50 94 TYR A C 1
ATOM 745 O O . TYR A 1 94 ? -9.603 -10.983 -11.233 1.00 83.50 94 TYR A O 1
ATOM 753 N N . TYR A 1 95 ? -7.409 -11.002 -10.768 1.00 79.00 95 TYR A N 1
ATOM 754 C CA . TYR A 1 95 ? -6.946 -10.174 -11.852 1.00 79.00 95 TYR A CA 1
ATOM 755 C C . TYR A 1 95 ? -5.811 -10.926 -12.512 1.00 79.00 95 TYR A C 1
ATOM 757 O O . TYR A 1 95 ? -4.848 -11.311 -11.859 1.00 79.00 95 TYR A O 1
ATOM 765 N N . ASN A 1 96 ? -5.878 -11.088 -13.826 1.00 83.94 96 ASN A N 1
ATOM 766 C CA . ASN A 1 96 ? -4.731 -11.582 -14.565 1.00 83.94 96 ASN A CA 1
ATOM 767 C C . ASN A 1 96 ? -3.650 -10.481 -14.586 1.00 83.94 96 ASN A C 1
ATOM 769 O O . ASN A 1 96 ? -3.587 -9.658 -15.503 1.00 83.94 96 ASN A O 1
ATOM 773 N N . LEU A 1 97 ? -2.881 -10.403 -13.494 1.00 80.81 97 LEU A N 1
ATOM 774 C CA . LEU A 1 97 ? -1.954 -9.314 -13.188 1.00 80.81 97 LEU A CA 1
ATOM 775 C C . LEU A 1 97 ? -0.872 -9.177 -14.254 1.00 80.81 97 LEU A C 1
ATOM 777 O O . LEU A 1 97 ? -0.455 -8.057 -14.537 1.00 80.81 97 LEU A O 1
ATOM 781 N N . GLU A 1 98 ? -0.450 -10.287 -14.858 1.00 82.25 98 GLU A N 1
ATOM 782 C CA . GLU A 1 98 ? 0.535 -10.293 -15.939 1.00 82.25 98 GLU A CA 1
ATOM 783 C C . GLU A 1 98 ? 0.019 -9.503 -17.143 1.00 82.25 98 GLU A C 1
ATOM 785 O O . GLU A 1 98 ? 0.663 -8.549 -17.581 1.00 82.25 98 GLU A O 1
ATOM 790 N N . LEU A 1 99 ? -1.207 -9.790 -17.591 1.00 84.38 99 LEU A N 1
ATOM 791 C CA . LEU A 1 99 ? -1.829 -9.064 -18.700 1.00 84.38 99 LEU A CA 1
ATOM 792 C C . LEU A 1 99 ? -2.034 -7.577 -18.389 1.00 84.38 99 LEU A C 1
ATOM 794 O O . LEU A 1 99 ? -1.871 -6.726 -19.266 1.00 84.38 99 LEU A O 1
ATOM 798 N N . VAL A 1 100 ? -2.412 -7.244 -17.151 1.00 85.19 100 VAL A N 1
ATOM 799 C CA . VAL A 1 100 ? -2.572 -5.843 -16.729 1.00 85.19 100 VAL A CA 1
ATOM 800 C C . VAL A 1 100 ? -1.221 -5.129 -16.744 1.00 85.19 100 VAL A C 1
ATOM 802 O O . VAL A 1 100 ? -1.114 -4.026 -17.280 1.00 85.19 100 VAL A O 1
ATOM 805 N N . HIS A 1 101 ? -0.182 -5.772 -16.215 1.00 83.62 101 HIS A N 1
ATOM 806 C CA . HIS A 1 101 ? 1.164 -5.220 -16.171 1.00 83.62 101 HIS A CA 1
ATOM 807 C C . HIS A 1 101 ? 1.728 -4.980 -17.576 1.00 83.62 101 HIS A C 1
ATOM 809 O O . HIS A 1 101 ? 2.246 -3.898 -17.848 1.00 83.62 101 HIS A O 1
ATOM 815 N N . GLU A 1 102 ? 1.577 -5.935 -18.494 1.00 85.94 102 GLU A N 1
ATOM 816 C CA . GLU A 1 102 ? 2.025 -5.784 -19.881 1.00 85.94 102 GLU A CA 1
ATOM 817 C C . GLU A 1 102 ? 1.333 -4.620 -20.595 1.00 85.94 102 GLU A C 1
ATOM 819 O O . GLU A 1 102 ? 1.985 -3.817 -21.272 1.00 85.94 102 GLU A O 1
ATOM 824 N N . ARG A 1 103 ? 0.013 -4.487 -20.419 1.00 85.94 103 ARG A N 1
ATOM 825 C CA . ARG A 1 103 ? -0.761 -3.386 -21.008 1.00 85.94 103 ARG A CA 1
ATOM 826 C C . ARG A 1 103 ? -0.306 -2.028 -20.481 1.00 85.94 103 ARG A C 1
ATOM 828 O O . ARG A 1 103 ? -0.178 -1.089 -21.265 1.00 85.94 103 ARG A O 1
ATOM 835 N N . GLU A 1 104 ? -0.030 -1.930 -19.185 1.00 83.69 104 GLU A N 1
ATOM 836 C CA . GLU A 1 104 ? 0.459 -0.697 -18.562 1.00 83.69 104 GLU A CA 1
ATOM 837 C C . GLU A 1 104 ? 1.882 -0.351 -18.982 1.00 83.69 104 GLU A C 1
ATOM 839 O O . GLU A 1 104 ? 2.175 0.803 -19.287 1.00 83.69 104 GLU A O 1
ATOM 844 N N . MET A 1 105 ? 2.765 -1.342 -19.073 1.00 83.19 105 MET A N 1
ATOM 845 C CA . MET A 1 105 ? 4.119 -1.118 -19.568 1.00 83.19 105 MET A CA 1
ATOM 846 C C . MET A 1 105 ? 4.108 -0.660 -21.027 1.00 83.19 105 MET A C 1
ATOM 848 O O . MET A 1 105 ? 4.875 0.227 -21.406 1.00 83.19 105 MET A O 1
ATOM 852 N N . LYS A 1 106 ? 3.213 -1.212 -21.854 1.00 84.56 106 LYS A N 1
ATOM 853 C CA . LYS A 1 106 ? 3.056 -0.789 -23.248 1.00 84.56 106 LYS A CA 1
ATOM 854 C C . LYS A 1 106 ? 2.566 0.655 -23.354 1.00 84.56 106 LYS A C 1
ATOM 856 O O . LYS A 1 106 ? 3.136 1.420 -24.129 1.00 84.56 106 LYS A O 1
ATOM 861 N N . SER A 1 107 ? 1.555 1.044 -22.574 1.00 81.44 107 SER A N 1
ATOM 862 C CA . SER A 1 107 ? 1.051 2.422 -22.591 1.00 81.44 107 SER A CA 1
ATOM 863 C C . SER A 1 107 ? 2.098 3.413 -22.083 1.00 81.44 107 SER A C 1
ATOM 865 O O . SER A 1 107 ? 2.282 4.474 -22.675 1.00 81.44 107 SER A O 1
ATOM 867 N N . GLN A 1 108 ? 2.862 3.052 -21.053 1.00 80.06 108 GLN A N 1
ATOM 868 C CA . GLN A 1 108 ? 3.945 3.894 -20.551 1.00 80.06 108 GLN A CA 1
ATOM 869 C C . GLN A 1 108 ? 5.076 4.065 -21.561 1.00 80.06 108 GLN A C 1
ATOM 871 O O . GLN A 1 108 ? 5.551 5.184 -21.731 1.00 80.06 108 GLN A O 1
ATOM 876 N N . ARG A 1 109 ? 5.474 3.005 -22.277 1.00 79.06 109 ARG A N 1
ATOM 877 C CA . ARG A 1 109 ? 6.456 3.123 -23.368 1.00 79.06 109 ARG A CA 1
ATOM 878 C C . ARG A 1 109 ? 5.988 4.100 -24.440 1.00 79.06 109 ARG A C 1
ATOM 880 O O . ARG A 1 109 ? 6.751 4.984 -24.806 1.00 79.06 109 ARG A O 1
ATOM 887 N N . GLN A 1 110 ? 4.727 4.009 -24.858 1.00 80.56 110 GLN A N 1
ATOM 888 C CA . GLN A 1 110 ? 4.150 4.941 -25.831 1.00 80.56 110 GLN A CA 1
ATOM 889 C C . GLN A 1 110 ? 4.145 6.386 -25.318 1.00 80.56 110 GLN A C 1
ATOM 891 O O . GLN A 1 110 ? 4.500 7.299 -26.055 1.00 80.56 110 GLN A O 1
ATOM 896 N N . ILE A 1 111 ? 3.796 6.607 -24.047 1.00 78.25 111 ILE A N 1
ATOM 897 C CA . ILE A 1 111 ? 3.835 7.943 -23.432 1.00 78.25 111 ILE A CA 1
ATOM 898 C C . ILE A 1 111 ? 5.268 8.482 -23.395 1.00 78.25 111 ILE A C 1
ATOM 900 O O . ILE A 1 111 ? 5.486 9.662 -23.669 1.00 78.25 111 ILE A O 1
ATOM 904 N N . ILE A 1 112 ? 6.244 7.640 -23.055 1.00 76.12 112 ILE A N 1
ATOM 905 C CA . ILE A 1 112 ? 7.656 8.026 -23.022 1.00 76.12 112 ILE A CA 1
ATOM 906 C C . ILE A 1 112 ? 8.139 8.371 -24.433 1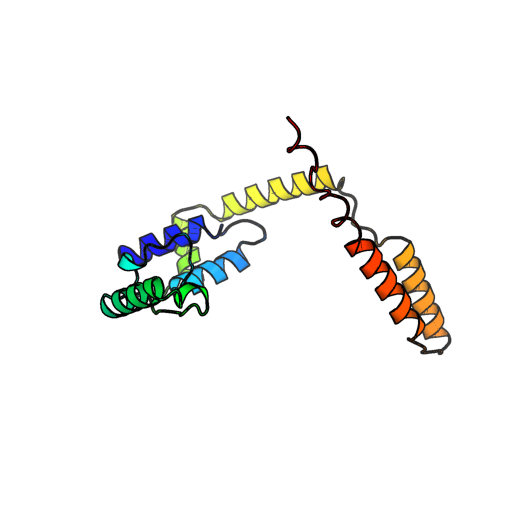.00 76.12 112 ILE A C 1
ATOM 908 O O . ILE A 1 112 ? 8.755 9.415 -24.622 1.00 76.12 112 ILE A O 1
ATOM 912 N N . GLU A 1 113 ? 7.812 7.554 -25.431 1.00 78.62 113 GLU A N 1
ATOM 913 C CA . GLU A 1 113 ? 8.142 7.811 -26.834 1.00 78.62 113 GLU A CA 1
ATOM 914 C C . GLU A 1 113 ? 7.491 9.097 -27.354 1.00 78.62 113 GLU A C 1
ATOM 916 O O . GLU A 1 113 ? 8.154 9.878 -28.026 1.00 78.62 113 GLU A O 1
ATOM 921 N N . GLN A 1 114 ? 6.236 9.375 -26.999 1.00 75.31 114 GLN A N 1
ATOM 922 C CA . GLN A 1 114 ? 5.545 10.601 -27.408 1.00 75.31 114 GLN A CA 1
ATOM 923 C C . GLN A 1 114 ? 6.091 11.853 -26.712 1.00 75.31 114 GLN A C 1
ATOM 925 O O . GLN A 1 114 ? 6.290 12.875 -27.363 1.00 75.31 114 GLN A O 1
ATOM 930 N N . LYS A 1 115 ? 6.334 11.797 -25.395 1.00 75.19 115 LYS A N 1
ATOM 931 C CA . LYS A 1 115 ? 6.806 12.959 -24.621 1.00 75.19 115 LYS A CA 1
ATOM 932 C C . LYS A 1 115 ? 8.290 13.249 -24.817 1.00 75.19 115 LYS A C 1
ATOM 934 O O . LYS A 1 115 ? 8.685 14.408 -24.800 1.00 75.19 115 LYS A O 1
ATOM 939 N N . TRP A 1 116 ? 9.102 12.209 -24.985 1.00 67.56 116 TRP A N 1
ATOM 940 C CA . TRP A 1 116 ? 10.563 12.312 -25.027 1.00 67.56 116 TRP A CA 1
ATOM 941 C C . TRP A 1 116 ? 11.148 11.909 -26.386 1.00 67.56 116 TRP A C 1
ATOM 943 O O . TRP A 1 116 ? 12.364 11.853 -26.552 1.00 67.56 116 TRP A O 1
ATOM 953 N N . GLY A 1 117 ? 10.298 11.638 -27.382 1.00 68.56 117 GLY A N 1
ATOM 954 C CA . GLY A 1 117 ? 10.690 11.371 -28.770 1.00 68.56 117 GLY A CA 1
ATOM 955 C C . GLY A 1 117 ? 11.542 10.116 -28.958 1.00 68.56 117 GLY A C 1
ATOM 956 O O . GLY A 1 117 ? 12.261 10.025 -29.950 1.00 68.56 117 GLY A O 1
ATOM 957 N N . GLY A 1 118 ? 11.570 9.209 -27.974 1.00 63.78 118 GLY A N 1
ATOM 958 C CA . GLY A 1 118 ? 12.524 8.096 -27.940 1.00 63.78 118 GLY A CA 1
ATOM 959 C C . GLY A 1 118 ? 13.993 8.539 -27.858 1.00 63.78 118 GLY A C 1
ATOM 960 O O . GLY A 1 118 ? 14.890 7.708 -28.002 1.00 63.78 118 GLY A O 1
ATOM 961 N N . LYS A 1 119 ? 14.269 9.833 -27.627 1.00 66.94 119 LYS A N 1
ATOM 962 C CA . LYS A 1 119 ? 15.633 10.325 -27.449 1.00 66.94 119 LYS A CA 1
ATOM 963 C C . LYS A 1 119 ? 16.149 9.803 -26.121 1.00 66.94 119 LYS A C 1
ATOM 965 O O . LYS A 1 119 ? 15.558 10.035 -25.066 1.00 66.94 119 LYS A O 1
ATOM 970 N N . ARG A 1 120 ? 17.268 9.085 -26.181 1.00 64.69 120 ARG A N 1
ATOM 971 C CA . ARG A 1 120 ? 18.016 8.707 -24.986 1.00 64.69 120 ARG A CA 1
ATOM 972 C C . ARG A 1 120 ? 18.343 9.993 -24.233 1.00 64.69 120 ARG A C 1
ATOM 974 O O . ARG A 1 120 ? 18.805 10.950 -24.849 1.00 64.69 120 ARG A O 1
ATOM 981 N N . TRP A 1 121 ? 18.069 10.023 -22.931 1.00 71.94 121 TRP A N 1
ATOM 982 C CA . TRP A 1 121 ? 18.474 11.158 -22.112 1.00 71.94 121 TRP A CA 1
ATOM 983 C C . TRP A 1 121 ? 19.987 11.321 -22.248 1.00 71.94 121 TRP A C 1
ATOM 985 O O . TRP A 1 121 ? 20.749 10.401 -21.939 1.00 71.94 121 TRP A O 1
ATOM 995 N N . GLU A 1 122 ? 20.401 12.466 -22.774 1.00 76.88 122 GLU A N 1
ATOM 996 C CA . GLU A 1 122 ? 21.798 12.847 -22.826 1.00 76.88 122 GLU A CA 1
ATOM 997 C C . GLU A 1 122 ? 22.084 13.816 -21.697 1.00 76.88 122 GLU A C 1
ATOM 999 O O . GLU A 1 122 ? 21.308 14.737 -21.435 1.00 76.88 122 GLU A O 1
ATOM 1004 N N . LEU A 1 123 ? 23.231 13.613 -21.054 1.00 78.81 123 LEU A N 1
ATOM 1005 C CA . LEU A 1 123 ? 23.720 14.530 -20.044 1.00 78.81 123 LEU A CA 1
ATOM 1006 C C . LEU A 1 123 ? 23.844 15.935 -20.666 1.00 78.81 123 LEU A C 1
ATOM 1008 O O . LEU A 1 123 ? 24.528 16.070 -21.688 1.00 78.81 123 LEU A O 1
ATOM 1012 N N . PRO A 1 124 ? 23.206 16.975 -20.094 1.00 85.50 124 PRO A N 1
ATOM 1013 C CA . PRO A 1 124 ? 23.331 18.327 -20.613 1.00 85.50 124 PRO A CA 1
ATOM 1014 C C . PRO A 1 124 ? 24.795 18.751 -20.729 1.00 85.50 124 PRO A C 1
ATOM 1016 O O . PRO A 1 124 ? 25.635 18.408 -19.896 1.00 85.50 124 PRO A O 1
ATOM 1019 N N . GLU A 1 125 ? 25.093 19.521 -21.768 1.00 83.69 125 GLU A N 1
ATOM 1020 C CA . GLU A 1 125 ? 26.460 19.821 -22.200 1.00 83.69 125 GLU A CA 1
ATOM 1021 C C . GLU A 1 125 ? 27.295 20.527 -21.121 1.00 83.69 125 GLU A C 1
ATOM 1023 O O . GLU A 1 125 ? 28.498 20.295 -21.021 1.00 83.69 125 GLU A O 1
ATOM 1028 N N . LYS A 1 126 ? 26.638 21.299 -20.240 1.00 84.19 126 LYS A N 1
ATOM 1029 C CA . LYS A 1 126 ? 27.264 21.917 -19.061 1.00 84.19 126 LYS A CA 1
ATOM 1030 C C . LYS A 1 126 ? 27.898 20.884 -18.124 1.00 84.19 126 LYS A C 1
ATOM 1032 O O . LYS A 1 126 ? 29.028 21.054 -17.682 1.00 84.19 126 LYS A O 1
ATOM 1037 N N . TYR A 1 127 ? 27.211 19.768 -17.885 1.00 81.00 127 TYR A N 1
ATOM 1038 C CA . TYR A 1 127 ? 27.711 18.707 -17.016 1.00 81.00 127 TYR A CA 1
ATOM 1039 C C . TYR A 1 127 ? 28.737 17.820 -17.732 1.00 81.00 127 TYR A C 1
ATOM 1041 O O . TYR A 1 127 ? 29.665 17.351 -17.084 1.00 81.00 127 TYR A O 1
ATOM 1049 N N . LYS A 1 128 ? 28.623 17.633 -19.060 1.00 85.56 128 LYS A N 1
ATOM 1050 C CA . LYS A 1 128 ? 29.657 16.944 -19.860 1.00 85.56 128 LYS A CA 1
ATOM 1051 C C . LYS A 1 128 ? 31.006 17.672 -19.745 1.00 85.56 128 LYS A C 1
ATOM 1053 O O . LYS A 1 128 ? 32.000 17.049 -19.388 1.00 85.56 128 LYS A O 1
ATOM 1058 N N . LYS A 1 129 ? 31.017 18.999 -19.936 1.00 82.62 129 LYS A N 1
ATOM 1059 C CA . LYS A 1 129 ? 32.224 19.835 -19.784 1.00 82.62 129 LYS A CA 1
ATOM 1060 C C . LYS A 1 129 ? 32.791 19.796 -18.362 1.00 82.62 129 LYS A C 1
ATOM 1062 O O . LYS A 1 129 ? 33.992 19.622 -18.200 1.00 82.62 129 LYS A O 1
ATOM 1067 N N . ARG A 1 130 ? 31.925 19.851 -17.342 1.00 77.56 130 ARG A N 1
ATOM 1068 C CA . ARG A 1 130 ? 32.323 19.757 -15.925 1.00 77.56 130 ARG A CA 1
ATOM 1069 C C . ARG A 1 130 ? 33.030 18.434 -15.599 1.00 77.56 130 ARG A C 1
ATOM 1071 O O . ARG A 1 130 ? 33.991 18.424 -14.838 1.00 77.56 130 ARG A O 1
ATOM 1078 N N . ILE A 1 131 ? 32.579 17.318 -16.177 1.00 82.50 131 ILE A N 1
ATOM 1079 C CA . ILE A 1 131 ? 33.229 16.007 -16.008 1.00 82.50 131 ILE A CA 1
ATOM 1080 C C . ILE A 1 131 ? 34.588 15.975 -16.715 1.00 82.50 131 ILE A C 1
ATOM 1082 O O . ILE A 1 131 ? 35.566 15.529 -16.124 1.00 82.50 131 ILE A O 1
ATOM 1086 N N . GLU A 1 132 ? 34.680 16.497 -17.941 1.00 81.69 132 GLU A N 1
ATOM 1087 C CA . GLU A 1 132 ? 35.956 16.581 -18.666 1.00 81.69 132 GLU A CA 1
ATOM 1088 C C . GLU A 1 132 ? 36.988 17.464 -17.947 1.00 81.69 132 GLU A C 1
ATOM 1090 O O . GLU A 1 132 ? 38.184 17.168 -17.963 1.00 81.69 132 GLU A O 1
ATOM 1095 N N . GLU A 1 133 ? 36.546 18.553 -17.318 1.00 80.00 133 GLU A N 1
ATOM 1096 C CA . GLU A 1 133 ? 37.386 19.417 -16.486 1.00 80.00 133 GLU A CA 1
ATOM 1097 C C . GLU A 1 133 ? 37.851 18.693 -15.219 1.00 80.00 133 GLU A C 1
ATOM 1099 O O . GLU A 1 133 ? 39.043 18.724 -14.915 1.00 80.00 133 GLU A O 1
ATOM 1104 N N . MET A 1 134 ? 36.963 17.957 -14.541 1.00 70.69 134 MET A N 1
ATOM 1105 C CA . MET A 1 134 ? 37.335 17.118 -13.394 1.00 70.69 134 MET A CA 1
ATOM 1106 C C . MET A 1 134 ? 38.364 16.045 -13.768 1.00 70.69 134 MET A C 1
ATOM 1108 O O . MET A 1 134 ? 39.374 15.908 -13.082 1.00 70.69 134 MET A O 1
ATOM 1112 N N . GLU A 1 135 ? 38.177 15.336 -14.884 1.00 78.19 135 GLU A N 1
ATOM 1113 C CA . GLU A 1 135 ? 39.136 14.325 -15.347 1.00 78.19 135 GLU A CA 1
ATOM 1114 C C . GLU A 1 135 ? 40.503 14.927 -15.710 1.00 78.19 135 GLU A C 1
ATOM 1116 O O . GLU A 1 135 ? 41.541 14.288 -15.517 1.00 78.19 135 GLU A O 1
ATOM 1121 N N . LYS A 1 136 ? 40.536 16.156 -16.240 1.00 75.81 136 LYS A N 1
ATOM 1122 C CA . LYS A 1 136 ? 41.789 16.880 -16.516 1.00 75.81 136 LYS A CA 1
ATOM 1123 C C . LYS A 1 136 ? 42.491 17.294 -15.225 1.00 75.81 136 LYS A C 1
ATOM 1125 O O . LYS A 1 136 ? 43.707 17.146 -15.135 1.00 75.81 136 LYS A O 1
ATOM 1130 N N . VAL A 1 137 ? 41.743 17.775 -14.234 1.00 70.94 137 VAL A N 1
ATOM 1131 C CA . VAL A 1 137 ? 42.266 18.203 -12.927 1.00 70.94 137 VAL A CA 1
ATOM 1132 C C . VAL A 1 137 ? 42.798 17.012 -12.118 1.00 70.94 137 VAL A C 1
ATOM 1134 O O . VAL A 1 137 ? 43.897 17.099 -11.566 1.00 70.94 137 VAL A O 1
ATOM 1137 N N . GLU A 1 138 ? 42.104 15.868 -12.128 1.00 65.94 138 GLU A N 1
ATOM 1138 C CA . GLU A 1 138 ? 42.590 14.626 -11.506 1.00 65.94 138 GLU A CA 1
ATOM 1139 C C . GLU A 1 138 ? 43.869 14.105 -12.174 1.00 65.94 138 GLU A C 1
ATOM 1141 O O . GLU A 1 138 ? 44.813 13.717 -11.483 1.00 65.94 138 GLU A O 1
ATOM 1146 N N . LYS A 1 139 ? 43.961 14.161 -13.511 1.00 66.44 139 LYS A N 1
ATOM 1147 C CA . LYS A 1 139 ? 45.185 13.789 -14.247 1.00 66.44 139 LYS A CA 1
ATOM 1148 C C . LYS A 1 139 ? 46.364 14.732 -13.988 1.00 66.44 139 LYS A C 1
ATOM 1150 O O . LYS A 1 139 ? 47.508 14.315 -14.144 1.00 66.44 139 LYS A O 1
ATOM 1155 N N . LEU A 1 140 ? 46.099 15.979 -13.599 1.00 61.75 140 LEU A N 1
ATOM 1156 C CA . LEU A 1 140 ? 47.108 16.991 -13.269 1.00 61.75 140 LEU A CA 1
ATOM 1157 C C . LEU A 1 140 ? 47.477 17.017 -11.771 1.00 61.75 140 LEU A C 1
ATOM 1159 O O . LEU A 1 140 ? 48.300 17.834 -11.366 1.00 61.75 140 LEU A O 1
ATOM 1163 N N . GLY A 1 141 ? 46.918 16.118 -10.950 1.00 54.19 141 GLY A N 1
ATOM 1164 C CA . GLY A 1 141 ? 47.304 15.929 -9.545 1.00 54.19 141 GLY A CA 1
ATOM 1165 C C . GLY A 1 141 ? 46.857 17.035 -8.578 1.00 54.19 141 GLY A C 1
ATOM 1166 O O . GLY A 1 141 ? 47.306 17.054 -7.433 1.00 54.19 141 GLY A O 1
ATOM 1167 N N . GLY A 1 142 ? 45.982 17.949 -9.007 1.00 58.22 142 GLY A N 1
ATOM 1168 C CA . GLY A 1 142 ? 45.503 19.076 -8.202 1.00 58.22 142 GLY A CA 1
ATOM 1169 C C . GLY A 1 142 ? 44.116 18.819 -7.623 1.00 58.22 142 GLY A C 1
ATOM 1170 O O . GLY A 1 142 ? 43.120 19.220 -8.207 1.00 58.22 142 GLY A O 1
ATOM 1171 N N . GLY A 1 143 ? 44.026 18.142 -6.481 1.00 54.12 143 GLY A N 1
ATOM 1172 C CA . GLY A 1 143 ? 42.752 17.896 -5.804 1.00 54.12 143 GLY A CA 1
ATOM 1173 C C . GLY A 1 143 ? 42.266 19.106 -5.009 1.00 54.12 143 GLY A C 1
ATOM 1174 O O . GLY A 1 143 ? 42.422 19.113 -3.793 1.00 54.12 143 GLY A O 1
ATOM 1175 N N . ASP A 1 144 ? 41.651 20.096 -5.658 1.00 54.78 144 ASP A N 1
ATOM 1176 C CA . ASP A 1 144 ? 40.918 21.150 -4.946 1.00 54.78 144 ASP A CA 1
ATOM 1177 C C . ASP A 1 144 ? 39.418 21.097 -5.281 1.00 54.78 144 ASP A C 1
ATOM 1179 O O . ASP A 1 144 ? 38.981 21.397 -6.391 1.00 54.78 144 ASP A O 1
ATOM 1183 N N . ARG A 1 145 ? 38.619 20.637 -4.309 1.00 55.12 145 ARG A N 1
ATOM 1184 C CA . ARG A 1 145 ? 37.157 20.440 -4.417 1.00 55.12 145 ARG A CA 1
ATOM 1185 C C . ARG A 1 145 ? 36.353 21.707 -4.088 1.00 55.12 145 ARG A C 1
ATOM 1187 O O . ARG A 1 145 ? 35.125 21.653 -4.063 1.00 55.12 145 ARG A O 1
ATOM 1194 N N . SER A 1 146 ? 37.014 22.827 -3.801 1.00 53.41 146 SER A N 1
ATOM 1195 C CA . SER A 1 146 ? 36.385 24.043 -3.264 1.00 53.41 146 SER A CA 1
ATOM 1196 C C . SER A 1 146 ? 35.498 24.797 -4.266 1.00 53.41 146 SER A C 1
ATOM 1198 O O . SER A 1 146 ? 34.468 25.332 -3.868 1.00 53.41 146 SER A O 1
ATOM 1200 N N . VAL A 1 147 ? 35.805 24.743 -5.566 1.00 52.38 147 VAL A N 1
ATOM 1201 C CA . VAL A 1 147 ? 35.036 25.425 -6.634 1.00 52.38 147 VAL A CA 1
ATOM 1202 C C . VAL A 1 147 ? 33.617 24.846 -6.809 1.00 52.38 147 VAL A C 1
ATOM 1204 O O . VAL A 1 147 ? 32.717 25.497 -7.328 1.00 52.38 147 VAL A O 1
ATOM 1207 N N . PHE A 1 148 ? 33.371 23.625 -6.325 1.00 51.12 148 PHE A N 1
ATOM 1208 C CA . PHE A 1 148 ? 32.122 22.898 -6.569 1.00 51.12 148 PHE A CA 1
ATOM 1209 C C . PHE A 1 148 ? 30.972 23.280 -5.625 1.00 51.12 148 PHE A C 1
ATOM 1211 O O . PHE A 1 148 ? 29.817 23.028 -5.963 1.00 51.12 148 PHE A O 1
ATOM 1218 N N . GLN A 1 149 ? 31.262 23.891 -4.469 1.00 55.56 149 GLN A N 1
ATOM 1219 C CA . GLN A 1 149 ? 30.243 24.213 -3.459 1.00 55.56 149 GLN A CA 1
ATOM 1220 C C . GLN A 1 149 ? 29.515 25.542 -3.700 1.00 55.56 149 GLN A C 1
ATOM 1222 O O . GLN A 1 149 ? 28.419 25.720 -3.170 1.00 55.56 149 GLN A O 1
ATOM 1227 N N . GLU A 1 150 ? 30.095 26.471 -4.462 1.00 54.25 150 GLU A N 1
ATOM 1228 C CA . GLU A 1 150 ? 29.464 27.769 -4.749 1.00 54.25 150 GLU A CA 1
ATOM 1229 C C . GLU A 1 150 ? 28.446 27.669 -5.894 1.00 54.25 150 GLU A C 1
ATOM 1231 O O . GLU A 1 150 ? 27.324 28.150 -5.756 1.00 54.25 150 GLU A O 1
ATOM 1236 N N . GLU A 1 151 ? 28.763 26.947 -6.970 1.00 54.47 151 GLU A N 1
ATOM 1237 C CA . GLU A 1 151 ? 27.870 26.811 -8.135 1.00 54.47 151 GLU A CA 1
ATOM 1238 C C . GLU A 1 151 ? 26.633 25.930 -7.862 1.00 54.47 151 GLU A C 1
ATOM 1240 O O . GLU A 1 151 ? 25.550 26.189 -8.387 1.00 54.47 151 GLU A O 1
ATOM 1245 N N . GLU A 1 152 ? 26.748 24.911 -6.997 1.00 56.19 152 GLU A N 1
ATOM 1246 C CA . GLU A 1 152 ? 25.595 24.097 -6.574 1.00 56.19 152 GLU A CA 1
ATOM 1247 C C . GLU A 1 152 ? 24.584 24.896 -5.740 1.00 56.19 152 GLU A C 1
ATOM 1249 O O . GLU A 1 152 ? 23.389 24.598 -5.786 1.00 56.19 152 GLU A O 1
ATOM 1254 N N . ARG A 1 153 ? 25.033 25.936 -5.023 1.00 57.25 153 ARG A N 1
ATOM 1255 C CA . ARG A 1 153 ? 24.139 26.853 -4.297 1.00 57.25 153 ARG A CA 1
ATOM 1256 C C . ARG A 1 153 ? 23.388 27.776 -5.252 1.00 57.25 153 ARG A C 1
ATOM 1258 O O . ARG A 1 153 ? 22.214 28.048 -5.017 1.00 57.25 153 ARG A O 1
ATOM 1265 N N . GLU A 1 154 ? 24.018 28.213 -6.341 1.00 58.34 154 GLU A N 1
ATOM 1266 C CA . GLU A 1 154 ? 23.353 29.049 -7.347 1.00 58.34 154 GLU A CA 1
ATOM 1267 C C . GLU A 1 154 ? 22.291 28.289 -8.156 1.00 58.34 154 GLU A C 1
ATOM 1269 O O . GLU A 1 154 ? 21.203 28.819 -8.389 1.00 58.34 154 GLU A O 1
ATOM 1274 N N . ASP A 1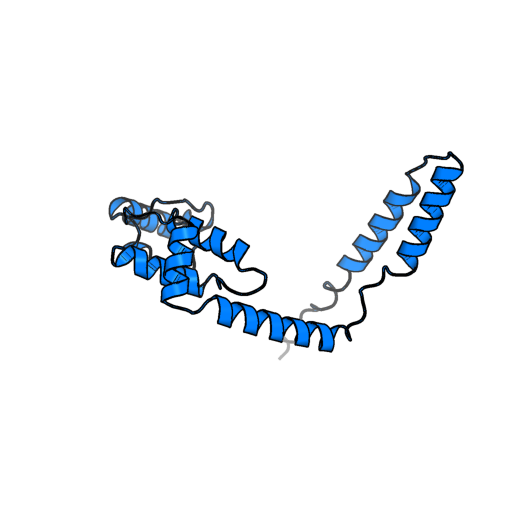 155 ? 22.562 27.045 -8.571 1.00 57.44 155 ASP A N 1
ATOM 1275 C CA . ASP A 1 155 ? 21.584 26.222 -9.306 1.00 57.44 155 ASP A CA 1
ATOM 1276 C C . ASP A 1 155 ? 20.387 25.821 -8.408 1.00 57.44 155 ASP A C 1
ATOM 1278 O O . ASP A 1 155 ? 19.259 25.720 -8.899 1.00 57.44 155 ASP A O 1
ATOM 1282 N N . GLN A 1 156 ? 20.596 25.657 -7.092 1.00 57.47 156 GLN A N 1
ATOM 1283 C CA . GLN A 1 156 ? 19.511 25.461 -6.116 1.00 57.47 156 GLN A CA 1
ATOM 1284 C C . GLN A 1 156 ? 18.647 26.723 -5.959 1.00 57.47 156 GLN A C 1
ATOM 1286 O O . GLN A 1 156 ? 17.422 26.628 -6.007 1.00 57.47 156 GLN A O 1
ATOM 1291 N N . GLN A 1 157 ? 19.258 27.910 -5.883 1.00 54.97 157 GLN A N 1
ATOM 1292 C CA . GLN A 1 157 ? 18.532 29.184 -5.774 1.00 54.97 157 GLN A CA 1
ATOM 1293 C C . GLN A 1 157 ? 17.697 29.514 -7.024 1.00 54.97 157 GLN A C 1
ATOM 1295 O O . GLN A 1 157 ? 16.576 30.005 -6.905 1.00 54.97 157 GLN A O 1
ATOM 1300 N N . ARG A 1 158 ? 18.180 29.191 -8.233 1.00 56.62 158 ARG A N 1
ATOM 1301 C CA . ARG A 1 158 ? 17.423 29.424 -9.484 1.00 56.62 158 ARG A CA 1
ATOM 1302 C C . ARG A 1 158 ? 16.210 28.501 -9.646 1.00 56.62 158 ARG A C 1
ATOM 1304 O O . ARG A 1 158 ? 15.260 28.865 -10.339 1.00 56.62 158 ARG A O 1
ATOM 1311 N N . HIS A 1 159 ? 16.226 27.315 -9.035 1.00 52.22 159 HIS A N 1
ATOM 1312 C CA . HIS A 1 159 ? 15.104 26.371 -9.078 1.00 52.22 159 HIS A CA 1
ATOM 1313 C C . HIS A 1 159 ? 14.017 26.649 -8.026 1.00 52.22 159 HIS A C 1
ATOM 1315 O O . HIS A 1 159 ? 12.878 26.234 -8.238 1.00 52.22 159 HIS A O 1
ATOM 1321 N N . GLU A 1 160 ? 14.330 27.379 -6.952 1.00 47.59 160 GLU A N 1
ATOM 1322 C CA . GLU A 1 160 ? 13.349 27.859 -5.962 1.00 47.59 160 GLU A CA 1
ATOM 1323 C C . GLU A 1 160 ? 12.567 29.102 -6.442 1.00 47.59 160 GLU A C 1
ATOM 1325 O O . GLU A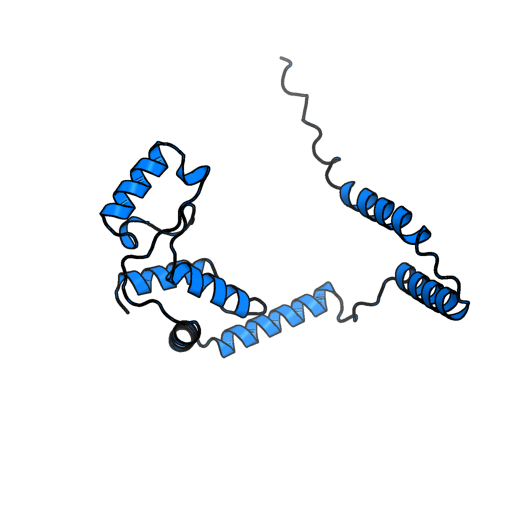 1 160 ? 11.461 29.375 -5.971 1.00 47.59 160 GLU A O 1
ATOM 1330 N N . GLU A 1 161 ? 13.080 29.832 -7.438 1.00 46.38 161 GLU A N 1
ATOM 1331 C CA . GLU A 1 161 ? 12.508 31.104 -7.901 1.00 46.38 161 GLU A CA 1
ATOM 1332 C C . GLU A 1 161 ? 11.274 31.089 -8.853 1.00 46.38 161 GLU A C 1
ATOM 1334 O O . GLU A 1 161 ? 10.802 32.184 -9.181 1.00 46.38 161 GLU A O 1
ATOM 1339 N N . PRO A 1 162 ? 10.666 29.967 -9.315 1.00 43.09 162 PRO A N 1
ATOM 1340 C CA . PRO A 1 162 ? 9.486 30.063 -10.182 1.00 43.09 162 PRO A CA 1
ATOM 1341 C C . PRO A 1 162 ? 8.125 30.079 -9.455 1.00 43.09 162 PRO A C 1
ATOM 1343 O O . PRO A 1 162 ? 7.128 30.404 -10.104 1.00 43.09 162 PRO A O 1
ATOM 1346 N N . GLU A 1 163 ? 8.023 29.785 -8.149 1.00 47.44 163 GLU A N 1
ATOM 1347 C CA . GLU A 1 163 ? 6.706 29.708 -7.472 1.00 47.44 163 GLU A CA 1
ATOM 1348 C C . GLU A 1 163 ? 6.263 30.987 -6.743 1.00 47.44 163 GLU A C 1
ATOM 1350 O O . GLU A 1 163 ? 5.063 31.249 -6.647 1.00 47.44 163 GLU A O 1
ATOM 1355 N N . GLN A 1 164 ? 7.176 31.867 -6.321 1.00 42.56 164 GLN A N 1
ATOM 1356 C CA . GLN A 1 164 ? 6.789 33.050 -5.532 1.00 42.56 164 GLN A CA 1
ATOM 1357 C C . GLN A 1 164 ? 6.143 34.192 -6.346 1.00 42.56 164 GLN A C 1
ATOM 1359 O O . GLN A 1 164 ? 5.570 35.111 -5.767 1.00 42.56 164 GLN A O 1
ATOM 1364 N N . LYS A 1 165 ? 6.151 34.148 -7.689 1.00 43.31 165 LYS A N 1
ATOM 1365 C CA . LYS A 1 165 ? 5.546 35.201 -8.539 1.00 43.31 165 LYS A CA 1
ATOM 1366 C C . LYS A 1 165 ? 4.077 34.976 -8.934 1.00 43.31 165 LYS A C 1
ATOM 1368 O O . LYS A 1 165 ? 3.535 35.803 -9.665 1.00 43.31 165 LYS A O 1
ATOM 1373 N N . LYS A 1 166 ? 3.407 33.912 -8.466 1.00 47.72 166 LYS A N 1
ATOM 1374 C CA . LYS A 1 166 ? 2.006 33.606 -8.847 1.00 47.72 166 LYS A CA 1
ATOM 1375 C C . LYS A 1 166 ? 0.929 33.859 -7.788 1.00 47.72 166 LYS A C 1
ATOM 1377 O O . LYS A 1 166 ? -0.228 33.544 -8.039 1.00 47.72 166 LYS A O 1
ATOM 1382 N N . MET A 1 167 ? 1.247 34.500 -6.668 1.00 41.81 167 MET A N 1
ATOM 1383 C CA . MET A 1 167 ? 0.222 34.991 -5.740 1.00 41.81 167 MET A CA 1
ATOM 1384 C C . MET A 1 167 ? 0.471 36.461 -5.409 1.00 41.81 167 MET A C 1
ATOM 1386 O O . MET A 1 167 ? 1.059 36.791 -4.387 1.00 41.81 167 MET A O 1
ATOM 1390 N N . LYS A 1 168 ? 0.011 37.359 -6.287 1.00 43.38 168 LYS A N 1
ATOM 1391 C CA . LYS A 1 168 ? -0.410 38.685 -5.826 1.00 43.38 168 LYS A CA 1
ATOM 1392 C C . LYS A 1 168 ? -1.871 38.559 -5.374 1.00 43.38 168 LYS A C 1
ATOM 1394 O O . LYS A 1 168 ? -2.675 38.067 -6.169 1.00 43.38 168 LYS A O 1
ATOM 1399 N N . PRO A 1 169 ? -2.219 38.935 -4.133 1.00 40.53 169 PRO A N 1
ATOM 1400 C CA . PRO A 1 169 ? -3.608 39.020 -3.714 1.00 40.53 169 PRO A CA 1
ATOM 1401 C C . PRO A 1 169 ? -4.307 40.141 -4.489 1.00 40.53 169 PRO A C 1
ATOM 1403 O O . PRO A 1 169 ? -3.719 41.185 -4.760 1.00 40.53 169 PRO A O 1
ATOM 1406 N N . ASN A 1 170 ? -5.552 39.882 -4.876 1.00 46.53 170 ASN A N 1
ATOM 1407 C CA . ASN A 1 170 ? -6.428 40.821 -5.561 1.00 46.53 170 ASN A CA 1
ATOM 1408 C C . ASN A 1 170 ? -6.917 41.858 -4.530 1.00 46.53 170 ASN A C 1
ATOM 1410 O O . ASN A 1 170 ? -7.907 41.627 -3.839 1.00 46.53 170 ASN A O 1
ATOM 1414 N N . GLU A 1 171 ? -6.185 42.958 -4.366 1.00 49.53 171 GLU A N 1
ATOM 1415 C CA . GLU A 1 171 ? -6.644 44.138 -3.625 1.00 49.53 171 GLU A CA 1
ATOM 1416 C C . GLU A 1 171 ? -7.496 44.996 -4.561 1.00 49.53 171 GLU A C 1
ATOM 1418 O O . GLU A 1 171 ? -7.001 45.961 -5.112 1.00 49.53 171 GLU A O 1
ATOM 1423 N N . ASP A 1 172 ? -8.744 44.591 -4.797 1.00 51.50 172 ASP A N 1
ATOM 1424 C CA . ASP A 1 172 ? -9.800 45.444 -5.366 1.00 51.50 172 ASP A CA 1
ATOM 1425 C C . ASP A 1 172 ? -11.161 44.795 -5.061 1.00 51.50 172 ASP A C 1
ATOM 1427 O O . ASP A 1 172 ? -11.834 44.214 -5.913 1.00 51.50 172 ASP A O 1
ATOM 1431 N N . ALA A 1 173 ? -11.532 44.815 -3.783 1.00 52.31 173 ALA A N 1
ATOM 1432 C CA . ALA A 1 173 ? -12.886 44.524 -3.318 1.00 52.31 173 ALA A CA 1
ATOM 1433 C C . ALA A 1 173 ? -13.115 45.210 -1.967 1.00 52.31 173 ALA A C 1
ATOM 1435 O O . ALA A 1 173 ? -13.301 44.550 -0.950 1.00 52.31 173 ALA A O 1
ATOM 1436 N N . ASN A 1 174 ? -13.008 46.538 -1.951 1.00 46.28 174 ASN A N 1
ATOM 1437 C CA . ASN A 1 174 ? -13.654 47.393 -0.958 1.00 46.28 174 ASN A CA 1
ATOM 1438 C C . ASN A 1 174 ? -13.542 48.846 -1.419 1.00 46.28 174 ASN A C 1
ATOM 1440 O O . ASN A 1 174 ? -12.675 49.578 -0.963 1.00 46.28 174 ASN A O 1
ATOM 1444 N N . GLU A 1 175 ? -14.428 49.250 -2.322 1.00 42.12 175 GLU A N 1
ATOM 1445 C CA . GLU A 1 175 ? -14.936 50.619 -2.374 1.00 42.12 175 GLU A CA 1
ATOM 1446 C C . GLU A 1 175 ? -16.282 50.622 -3.120 1.00 42.12 175 GLU A C 1
ATOM 1448 O O . GLU A 1 175 ? -16.389 50.056 -4.208 1.00 42.12 175 GLU A O 1
ATOM 1453 N N . ALA A 1 176 ? -17.265 51.279 -2.486 1.00 39.91 176 ALA A N 1
ATOM 1454 C CA . ALA A 1 176 ? -18.684 51.478 -2.831 1.00 39.91 176 ALA A CA 1
ATOM 1455 C C . ALA A 1 176 ? -19.684 50.370 -2.439 1.00 39.91 176 ALA A C 1
ATOM 1457 O O . ALA A 1 176 ? -19.844 49.372 -3.175 1.00 39.91 176 ALA A O 1
#

Organism: Steinernema carpocapsae (NCBI:txid34508)

Secondary structure (DSSP, 8-state):
--HHHHHHHHHHHHHS--SSTTHHHHHHHHHHHHH-EETT-TT--HHHHS-HHHHHHHHHHHHHTHHHHS--EE--S-S----HHHHHHHHHHHS-HHHHHHHHHHHHHHHHHHHHTTPPPPPPHHHHHHHHHHHHHHHTT----TTHHHHHHHHHHHHHTTSTTS----------